Protein AF-A0A3A8P3M5-F1 (afdb_monomer_lite)

Organism: NCBI:txid2316722

Secondary structure (DSSP, 8-state):
-HHHHHHTTTPPP----SS-TTTS-TTTS-S--HHHHHHHHHHHHT-

Sequence (47 aa):
MREALQATGDAKLVEHTENDDDWGDGGDGSGSNMLGRLLMELRDTAR

Radius of gyration: 11.13 Å; chains: 1; bounding box: 24×19×28 Å

Foldseek 3Di:
DLVVLVVCPPDQDADADCPALACGCNNVNNRPVVVSVVSVVVNVVVD

pLDDT: mean 93.92, std 4.01, range [77.31, 97.38]

InterPro domains:
  IPR012816 NADAR [PF08719] (1-45)
  IPR037238 YbiA-like superfamily [G3DSA:1.10.357.40] (1-47)
  IPR037238 YbiA-like superfamily [SSF143990] (1-44)

Structure (mmCIF, N/CA/C/O backbone):
data_AF-A0A3A8P3M5-F1
#
_entry.id   AF-A0A3A8P3M5-F1
#
loop_
_atom_site.group_PDB
_atom_site.id
_atom_site.type_symbol
_atom_site.label_atom_id
_atom_site.label_alt_id
_atom_site.label_comp_id
_atom_site.label_asym_id
_atom_site.label_entity_id
_atom_site.label_seq_id
_atom_site.pdbx_PDB_ins_code
_atom_site.Cartn_x
_atom_site.Cartn_y
_atom_site.Cartn_z
_atom_site.occupancy
_atom_site.B_iso_or_equiv
_atom_site.auth_seq_id
_atom_site.auth_comp_id
_atom_site.auth_asym_id
_atom_site.auth_atom_id
_atom_site.pdbx_PDB_model_num
ATOM 1 N N . MET A 1 1 ? -8.109 13.422 4.978 1.00 79.12 1 MET A N 1
ATOM 2 C CA . MET A 1 1 ? -7.166 12.312 4.699 1.00 79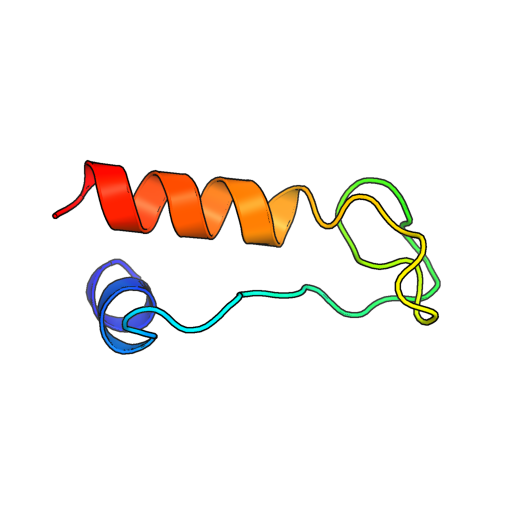.12 1 MET A CA 1
ATOM 3 C C . MET A 1 1 ? -7.508 11.043 5.477 1.00 79.12 1 MET A C 1
ATOM 5 O O . MET A 1 1 ? -7.711 10.027 4.833 1.00 79.12 1 MET A O 1
ATOM 9 N N . ARG A 1 2 ? -7.662 11.083 6.812 1.00 87.56 2 ARG A N 1
ATOM 10 C CA . ARG A 1 2 ? -8.069 9.903 7.610 1.00 87.56 2 ARG A CA 1
ATOM 11 C C . ARG A 1 2 ? -9.396 9.277 7.156 1.00 87.56 2 ARG A C 1
ATOM 13 O O . ARG A 1 2 ? -9.457 8.072 6.971 1.00 87.56 2 ARG A O 1
ATOM 20 N N . GLU A 1 3 ? -10.416 10.096 6.904 1.00 92.44 3 GLU A N 1
ATOM 21 C CA . GLU A 1 3 ? -11.724 9.630 6.406 1.00 92.44 3 GLU A CA 1
ATOM 22 C C . GLU A 1 3 ? -11.617 8.942 5.041 1.00 92.44 3 GLU A C 1
ATOM 24 O O . GLU A 1 3 ? -12.198 7.883 4.838 1.00 92.44 3 GLU A O 1
ATOM 29 N N . ALA A 1 4 ? -10.818 9.502 4.127 1.00 93.44 4 ALA A N 1
ATOM 30 C CA . ALA A 1 4 ? -10.588 8.913 2.810 1.00 93.44 4 ALA A CA 1
ATOM 31 C C . ALA A 1 4 ? -9.904 7.545 2.918 1.00 93.44 4 ALA A C 1
ATOM 33 O O . ALA A 1 4 ? -10.288 6.615 2.222 1.00 93.44 4 ALA A O 1
ATOM 34 N N . LEU A 1 5 ? -8.935 7.410 3.828 1.00 93.44 5 LEU A N 1
ATOM 35 C CA . LEU A 1 5 ? -8.236 6.154 4.069 1.00 93.44 5 LEU A CA 1
ATOM 36 C C . LEU A 1 5 ? -9.153 5.103 4.719 1.00 93.44 5 LEU A C 1
ATOM 38 O O . LEU A 1 5 ? -9.139 3.946 4.314 1.00 93.44 5 LEU A O 1
ATOM 42 N N . GLN A 1 6 ? -10.004 5.500 5.667 1.00 93.94 6 GLN A N 1
ATOM 43 C CA . GLN A 1 6 ? -11.013 4.616 6.266 1.00 93.94 6 GLN A CA 1
ATOM 44 C C . GLN A 1 6 ? -12.087 4.185 5.260 1.00 93.94 6 GLN A C 1
ATOM 46 O O . GLN A 1 6 ? -12.518 3.035 5.285 1.00 93.94 6 GLN A O 1
ATOM 51 N N . ALA A 1 7 ? -12.481 5.072 4.342 1.00 96.00 7 ALA A N 1
ATOM 52 C CA . ALA A 1 7 ? -13.454 4.773 3.293 1.00 96.00 7 ALA A CA 1
ATOM 53 C C . ALA A 1 7 ? -12.978 3.682 2.316 1.00 96.00 7 ALA A C 1
ATOM 55 O O . ALA A 1 7 ? -13.805 3.066 1.650 1.00 96.00 7 ALA A O 1
ATOM 56 N N . THR A 1 8 ? -11.670 3.397 2.260 1.00 95.38 8 THR A N 1
ATOM 57 C CA . THR A 1 8 ? -11.127 2.268 1.483 1.00 95.38 8 THR A CA 1
ATOM 58 C C . THR A 1 8 ? -11.515 0.904 2.065 1.00 95.38 8 THR A C 1
ATOM 60 O O . THR A 1 8 ? -11.401 -0.111 1.379 1.00 95.38 8 THR A O 1
ATOM 63 N N . GLY A 1 9 ? -12.006 0.860 3.310 1.00 93.94 9 GLY A N 1
ATOM 64 C CA . GLY A 1 9 ? -12.369 -0.380 3.989 1.00 93.94 9 GLY A CA 1
ATOM 65 C C . GLY A 1 9 ? -11.177 -1.328 4.068 1.00 93.94 9 GLY A C 1
ATOM 66 O O . GLY A 1 9 ? -10.064 -0.892 4.347 1.00 93.94 9 GLY A O 1
ATOM 67 N N . ASP A 1 10 ? -11.403 -2.606 3.774 1.00 94.19 10 ASP A N 1
ATOM 68 C CA . ASP A 1 10 ? -10.356 -3.636 3.751 1.00 94.19 10 ASP A CA 1
ATOM 69 C C . ASP A 1 10 ? -9.740 -3.820 2.344 1.00 94.19 10 ASP A C 1
ATOM 71 O O . ASP A 1 10 ? -9.056 -4.810 2.079 1.00 94.19 10 ASP A O 1
ATOM 75 N N . ALA A 1 11 ? -9.976 -2.881 1.417 1.00 97.00 11 ALA A N 1
ATOM 76 C CA . ALA A 1 11 ? -9.381 -2.939 0.086 1.00 97.00 11 ALA A CA 1
ATOM 77 C C . ALA A 1 11 ? -7.849 -2.834 0.156 1.00 97.00 11 ALA A C 1
ATOM 79 O O . ALA A 1 11 ? -7.282 -2.117 0.991 1.00 97.00 11 ALA A O 1
ATOM 80 N N . LYS A 1 12 ? -7.176 -3.541 -0.759 1.00 95.81 12 LYS A N 1
ATOM 81 C CA . LYS A 1 12 ? -5.727 -3.441 -0.944 1.00 95.81 12 LYS A CA 1
ATOM 82 C C . LYS A 1 12 ? -5.403 -2.146 -1.685 1.00 95.81 12 LYS A C 1
ATOM 84 O O . LYS A 1 12 ? -5.925 -1.918 -2.773 1.00 95.81 12 LYS A O 1
ATOM 89 N N 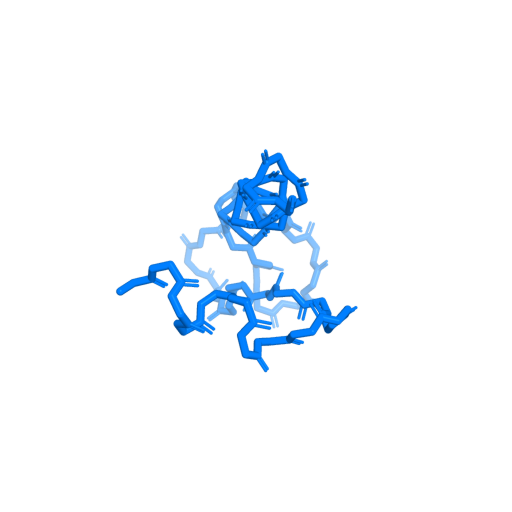. LEU A 1 13 ? -4.516 -1.334 -1.117 1.00 96.38 13 LEU A N 1
ATOM 90 C CA . LEU A 1 13 ? -4.002 -0.128 -1.765 1.00 96.38 13 LEU A CA 1
ATOM 91 C C . LEU A 1 13 ? -2.726 -0.465 -2.528 1.00 96.38 13 LEU A C 1
ATOM 93 O O . LEU A 1 13 ? -1.797 -1.040 -1.957 1.00 96.38 13 LEU A O 1
ATOM 97 N N . VAL A 1 14 ? -2.710 -0.129 -3.815 1.00 96.50 14 VAL A N 1
ATOM 98 C CA . VAL A 1 14 ? -1.579 -0.345 -4.718 1.00 96.50 14 VAL A CA 1
ATOM 99 C C . VAL A 1 14 ? -1.290 0.965 -5.430 1.00 96.50 14 VAL A C 1
ATOM 101 O O . VAL A 1 14 ? -2.187 1.536 -6.049 1.00 96.50 14 VAL A O 1
ATOM 104 N N . GLU A 1 15 ? -0.065 1.456 -5.289 1.00 94.75 15 GLU A N 1
ATOM 105 C CA . GLU A 1 15 ? 0.450 2.525 -6.135 1.00 94.75 15 GLU A CA 1
ATOM 106 C C . GLU A 1 15 ? 0.989 1.871 -7.409 1.00 94.75 15 GLU A C 1
ATOM 108 O O . GLU A 1 15 ? 1.799 0.94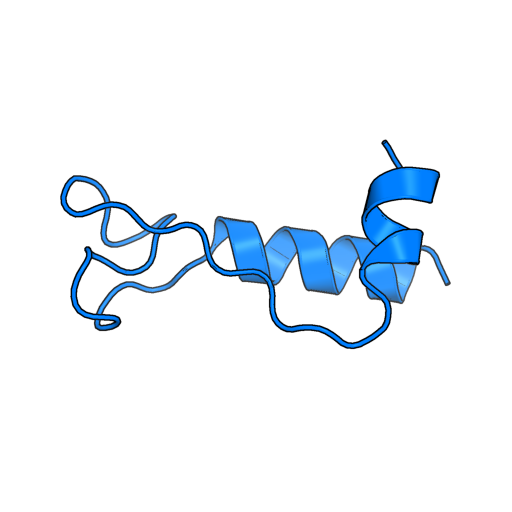7 -7.337 1.00 94.75 15 GLU A O 1
ATOM 113 N N . HIS A 1 16 ? 0.417 2.268 -8.545 1.00 95.75 16 HIS A N 1
ATOM 114 C CA . HIS A 1 16 ? 0.700 1.655 -9.832 1.00 95.75 16 HIS A CA 1
ATOM 115 C C . HIS A 1 16 ? 1.608 2.561 -10.656 1.00 95.75 16 HIS A C 1
ATOM 117 O O . HIS A 1 16 ? 1.155 3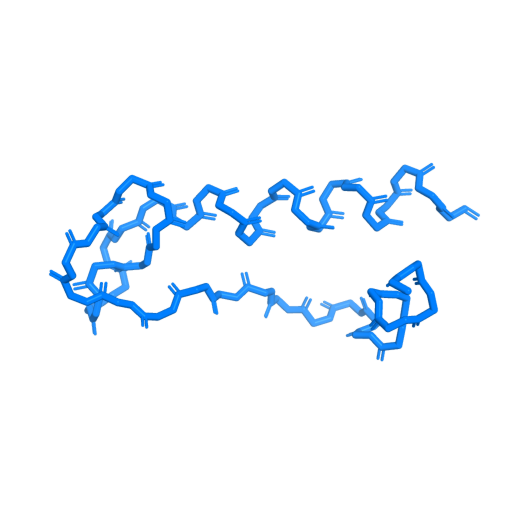.594 -11.159 1.00 95.75 16 HIS A O 1
ATOM 123 N N . THR A 1 17 ? 2.871 2.167 -10.794 1.00 92.69 17 THR A N 1
ATOM 124 C CA . THR A 1 17 ? 3.885 2.936 -11.522 1.00 92.69 17 THR A CA 1
ATOM 125 C C . THR A 1 17 ? 4.984 2.027 -12.049 1.00 92.69 17 THR A C 1
ATOM 127 O O . THR A 1 17 ? 5.510 1.191 -11.328 1.00 92.69 17 THR A O 1
ATOM 130 N N . GLU A 1 18 ? 5.385 2.243 -13.298 1.00 93.75 18 GLU A N 1
ATOM 131 C CA . GLU A 1 18 ? 6.531 1.567 -13.928 1.00 93.75 18 GLU A CA 1
ATOM 132 C C . GLU A 1 18 ? 7.879 2.205 -13.547 1.00 93.75 18 GLU A C 1
ATOM 134 O O . GLU A 1 18 ? 8.937 1.721 -13.936 1.00 93.75 18 GLU A O 1
ATOM 139 N N . ASN A 1 19 ? 7.858 3.344 -12.846 1.00 93.31 19 ASN A N 1
ATOM 140 C CA . ASN A 1 19 ? 9.058 4.149 -12.602 1.00 93.31 19 ASN A CA 1
ATOM 141 C C . ASN A 1 19 ? 9.677 3.934 -11.213 1.00 93.31 19 ASN A C 1
ATOM 143 O O . ASN A 1 19 ? 10.730 4.507 -10.936 1.00 93.31 19 ASN A O 1
ATOM 147 N N . ASP A 1 20 ? 9.010 3.188 -10.328 1.00 92.56 20 ASP A N 1
ATOM 148 C CA . ASP A 1 20 ? 9.427 3.007 -8.935 1.00 92.56 20 ASP A CA 1
ATOM 149 C C . ASP A 1 20 ? 8.954 1.653 -8.385 1.00 92.56 20 ASP A C 1
ATOM 151 O O . ASP A 1 20 ? 7.801 1.481 -7.983 1.00 92.56 20 ASP A O 1
ATOM 155 N N . ASP A 1 21 ? 9.882 0.700 -8.343 1.00 93.56 21 ASP A N 1
ATOM 156 C CA . ASP A 1 21 ? 9.644 -0.649 -7.828 1.00 93.56 21 ASP A CA 1
ATOM 157 C C . ASP A 1 21 ? 9.675 -0.713 -6.292 1.00 93.56 21 ASP A C 1
ATOM 159 O O . ASP A 1 21 ? 9.255 -1.710 -5.709 1.00 93.56 21 ASP A O 1
ATOM 163 N N . ASP A 1 22 ? 10.189 0.305 -5.597 1.00 94.12 22 ASP A N 1
ATOM 164 C CA . ASP A 1 22 ? 10.303 0.284 -4.135 1.00 94.12 22 ASP A CA 1
ATOM 165 C C . ASP A 1 22 ? 9.022 0.825 -3.485 1.00 94.12 22 ASP A C 1
ATOM 167 O O . ASP A 1 22 ? 8.458 0.228 -2.557 1.00 94.12 22 ASP A O 1
ATOM 171 N N . TRP A 1 23 ? 8.520 1.953 -3.981 1.00 95.69 23 TRP A N 1
ATOM 172 C CA . TRP A 1 23 ? 7.314 2.586 -3.451 1.00 95.69 23 TRP A CA 1
ATOM 173 C C . TRP A 1 23 ? 6.038 2.125 -4.140 1.00 95.69 23 TRP A C 1
ATOM 175 O O . TRP A 1 23 ? 5.007 2.032 -3.459 1.00 95.69 23 TRP A O 1
ATOM 185 N N . GLY A 1 24 ? 6.128 1.796 -5.425 1.00 95.62 24 GLY A N 1
ATOM 186 C CA . GLY A 1 24 ? 5.034 1.321 -6.258 1.00 95.62 24 GLY A CA 1
ATOM 187 C C . GLY A 1 24 ? 5.122 -0.160 -6.593 1.00 95.62 24 GLY A C 1
ATOM 188 O O . GLY A 1 24 ? 5.897 -0.918 -6.007 1.00 95.62 24 GLY A O 1
ATOM 189 N N . ASP A 1 25 ? 4.259 -0.598 -7.500 1.00 96.12 25 ASP A N 1
ATOM 190 C CA . ASP A 1 25 ? 4.151 -1.990 -7.933 1.00 96.12 25 ASP A CA 1
ATOM 191 C C . ASP A 1 25 ? 5.010 -2.342 -9.159 1.00 96.12 25 ASP A C 1
ATOM 193 O O . ASP A 1 25 ? 4.924 -3.473 -9.636 1.00 96.12 25 ASP A O 1
ATOM 197 N N . GLY A 1 26 ? 5.828 -1.415 -9.663 1.00 94.38 26 GLY A N 1
ATOM 198 C CA . GLY A 1 26 ? 6.659 -1.619 -10.855 1.00 94.38 26 GLY A CA 1
ATOM 199 C C . GLY A 1 26 ? 5.874 -1.710 -12.169 1.00 94.38 26 GLY A C 1
ATOM 200 O O . GLY A 1 26 ? 6.425 -2.072 -13.205 1.00 94.38 26 GLY A O 1
ATOM 201 N N . GLY A 1 27 ? 4.568 -1.422 -12.158 1.00 93.38 27 GLY A N 1
ATOM 202 C CA . GLY A 1 27 ? 3.683 -1.463 -13.324 1.00 93.38 27 GLY A CA 1
ATOM 203 C C . GLY A 1 27 ? 3.292 -2.877 -13.768 1.00 93.38 27 GLY A C 1
ATOM 204 O O . GLY A 1 27 ? 2.273 -3.067 -14.431 1.00 93.38 27 GLY A O 1
ATOM 205 N N . ASP A 1 28 ? 4.045 -3.893 -13.358 1.00 92.88 28 ASP A N 1
ATOM 206 C CA . ASP A 1 28 ? 3.757 -5.308 -13.598 1.00 92.88 28 ASP A CA 1
ATOM 207 C C . ASP A 1 28 ? 3.378 -6.079 -12.319 1.00 92.88 28 ASP A C 1
ATOM 209 O O . ASP A 1 28 ? 3.046 -7.267 -12.371 1.00 92.88 28 ASP A O 1
ATOM 213 N N . GLY A 1 29 ? 3.381 -5.402 -11.169 1.00 92.12 29 GLY A N 1
ATOM 214 C CA . GLY A 1 29 ? 3.086 -5.986 -9.866 1.00 92.12 29 GLY A CA 1
ATOM 215 C C . GLY A 1 29 ? 4.293 -6.613 -9.162 1.00 92.12 29 GLY A C 1
ATOM 216 O O . GLY A 1 29 ? 4.107 -7.206 -8.095 1.00 92.12 29 GLY A O 1
ATOM 217 N N . SER A 1 30 ? 5.500 -6.520 -9.732 1.00 94.62 30 SER A N 1
ATOM 218 C CA . SER A 1 30 ? 6.738 -7.022 -9.123 1.00 94.62 30 SER A CA 1
ATOM 219 C C . SER A 1 30 ? 7.297 -6.104 -8.031 1.00 94.62 30 SER A C 1
ATOM 221 O O . SER A 1 30 ? 8.040 -6.571 -7.162 1.00 94.62 30 SER A O 1
ATOM 223 N N . GLY A 1 31 ? 6.893 -4.833 -8.033 1.00 95.50 31 GLY A N 1
ATOM 224 C CA . GLY A 1 31 ? 7.313 -3.837 -7.059 1.00 95.50 31 GLY A CA 1
ATOM 225 C C . GLY A 1 31 ? 6.797 -4.092 -5.639 1.00 95.50 31 GLY A C 1
ATOM 226 O O . GLY A 1 31 ? 5.821 -4.804 -5.370 1.00 95.50 31 GLY A O 1
ATOM 227 N N . SER A 1 32 ? 7.479 -3.484 -4.679 1.00 96.69 32 SER A N 1
ATOM 228 C CA . SER A 1 32 ? 7.254 -3.636 -3.248 1.00 96.69 32 SER A CA 1
ATOM 229 C C . SER A 1 32 ? 5.954 -2.985 -2.778 1.00 96.69 32 SER A C 1
ATOM 231 O O . SER A 1 32 ? 5.378 -3.445 -1.785 1.00 96.69 32 SER A O 1
ATOM 233 N N . ASN A 1 33 ? 5.455 -1.961 -3.475 1.00 97.12 33 ASN A N 1
ATOM 234 C CA . ASN A 1 33 ? 4.268 -1.189 -3.108 1.00 97.12 33 ASN A CA 1
ATOM 235 C C . ASN A 1 33 ? 4.340 -0.701 -1.645 1.00 97.12 33 ASN A C 1
ATOM 237 O O . ASN A 1 33 ? 3.399 -0.865 -0.856 1.00 97.12 33 ASN A O 1
ATOM 241 N N . MET A 1 34 ? 5.499 -0.168 -1.237 1.00 97.38 34 MET A N 1
ATOM 242 C CA . MET A 1 34 ? 5.724 0.274 0.141 1.00 97.38 34 MET A CA 1
ATOM 243 C C . MET A 1 34 ? 4.741 1.372 0.554 1.00 97.38 34 MET A C 1
ATOM 245 O O . MET A 1 34 ? 4.253 1.361 1.686 1.00 97.38 34 MET A O 1
ATOM 249 N N . LEU A 1 35 ? 4.377 2.271 -0.370 1.00 96.50 35 LEU A N 1
ATOM 250 C CA . LEU A 1 35 ? 3.402 3.322 -0.084 1.00 96.50 35 LEU A CA 1
ATOM 251 C C . LEU A 1 35 ? 2.046 2.724 0.300 1.00 96.50 35 LEU A C 1
ATOM 253 O O . LEU A 1 35 ? 1.482 3.069 1.340 1.00 96.50 35 LEU A O 1
ATOM 257 N N . GLY A 1 36 ? 1.538 1.797 -0.515 1.00 96.50 36 GLY A N 1
ATOM 258 C CA . GLY A 1 36 ? 0.277 1.118 -0.245 1.00 96.50 36 GLY A CA 1
ATOM 259 C C . GLY A 1 36 ? 0.299 0.370 1.088 1.00 96.50 36 GLY A C 1
ATOM 260 O O . GLY A 1 36 ? -0.661 0.455 1.854 1.00 96.50 36 GLY A O 1
ATOM 261 N N . ARG A 1 37 ?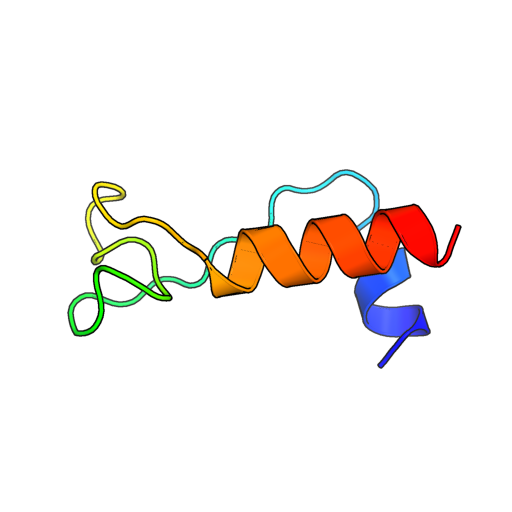 1.411 -0.309 1.408 1.00 96.81 37 ARG A N 1
ATOM 262 C CA . ARG A 1 37 ? 1.596 -1.015 2.690 1.00 96.81 37 ARG A CA 1
ATOM 263 C C . ARG A 1 37 ? 1.522 -0.069 3.886 1.00 96.81 37 ARG A C 1
ATOM 265 O O . ARG A 1 37 ? 0.737 -0.327 4.793 1.00 96.81 37 ARG A O 1
ATOM 272 N N . LEU A 1 38 ? 2.267 1.035 3.857 1.00 96.94 38 LEU A N 1
ATOM 2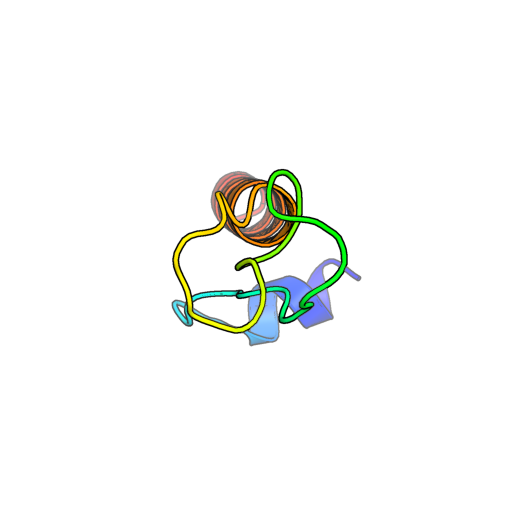73 C CA . LEU A 1 38 ? 2.276 2.016 4.946 1.00 96.94 38 LEU A CA 1
ATOM 274 C C . LEU A 1 38 ? 0.914 2.691 5.125 1.00 96.94 38 LEU A C 1
ATOM 276 O O . LEU A 1 38 ? 0.487 2.931 6.250 1.00 96.94 38 LEU A O 1
ATOM 280 N N . LEU A 1 39 ? 0.198 2.970 4.034 1.00 96.44 39 LEU A N 1
ATOM 281 C CA . LEU A 1 39 ? -1.158 3.513 4.113 1.00 96.44 39 LEU A CA 1
ATOM 282 C C . LEU A 1 39 ? -2.138 2.510 4.734 1.00 96.44 39 LEU A C 1
ATOM 284 O O . LEU A 1 39 ? -2.978 2.906 5.538 1.00 96.44 39 LEU A O 1
ATOM 288 N N . MET A 1 40 ? -2.029 1.221 4.411 1.00 96.62 40 MET A N 1
ATOM 289 C CA . MET A 1 40 ? -2.852 0.187 5.047 1.00 96.62 40 MET A CA 1
ATOM 290 C C . MET A 1 40 ? -2.498 0.006 6.531 1.00 96.62 40 MET A C 1
ATOM 292 O O . MET A 1 40 ? -3.397 -0.063 7.361 1.00 96.62 40 MET A O 1
ATOM 296 N N . GLU A 1 41 ? -1.217 0.030 6.894 1.00 96.62 41 GLU A N 1
ATOM 297 C CA . GLU A 1 41 ? -0.786 -0.005 8.298 1.00 96.62 41 GLU A CA 1
ATOM 298 C C . GLU A 1 41 ? -1.290 1.223 9.077 1.00 96.62 41 GLU A C 1
ATOM 300 O O . GLU A 1 41 ? -1.821 1.108 10.185 1.00 96.62 41 GLU A O 1
ATOM 305 N N . LEU A 1 42 ? -1.207 2.413 8.478 1.00 95.44 42 LEU A N 1
ATOM 306 C CA . LEU A 1 42 ? -1.731 3.639 9.074 1.00 95.44 42 LEU A CA 1
ATOM 307 C C . LEU A 1 42 ? -3.258 3.593 9.233 1.00 95.44 42 LEU A C 1
ATOM 309 O O . LEU A 1 42 ? -3.792 4.087 10.224 1.00 95.44 42 LEU A O 1
ATOM 313 N N . ARG A 1 43 ? -3.976 2.998 8.273 1.00 95.38 43 ARG A N 1
ATOM 314 C CA . ARG A 1 43 ? -5.426 2.780 8.372 1.00 95.38 43 ARG A CA 1
ATOM 315 C C . ARG A 1 43 ? -5.753 1.904 9.576 1.00 95.38 43 ARG A C 1
ATOM 317 O O . ARG A 1 43 ? -6.653 2.245 10.340 1.00 95.38 43 ARG A O 1
ATOM 324 N N . ASP A 1 44 ? -5.024 0.805 9.727 1.00 93.75 44 ASP A N 1
ATOM 325 C CA . ASP A 1 44 ? -5.292 -0.210 10.741 1.00 93.75 44 ASP A CA 1
ATOM 326 C C . ASP A 1 44 ? -4.923 0.286 12.148 1.00 93.75 44 ASP A C 1
ATOM 328 O O . ASP A 1 44 ? -5.665 0.046 13.097 1.00 93.75 44 ASP A O 1
ATOM 332 N N . THR A 1 45 ? -3.839 1.057 12.284 1.00 93.56 45 THR A N 1
ATOM 333 C CA . THR A 1 45 ? -3.465 1.714 13.555 1.00 93.56 45 THR A CA 1
ATOM 334 C C . THR A 1 45 ? -4.405 2.854 13.945 1.00 93.56 45 THR A C 1
ATOM 336 O O . THR A 1 45 ? -4.517 3.191 15.122 1.00 93.56 45 THR A O 1
ATOM 339 N N . ALA A 1 46 ? -5.087 3.457 12.971 1.00 85.31 46 ALA A N 1
ATOM 340 C CA . ALA A 1 46 ? -6.054 4.524 13.191 1.00 85.31 46 ALA A CA 1
ATOM 341 C C . ALA A 1 46 ? -7.496 4.019 13.383 1.00 85.31 46 ALA A C 1
ATOM 343 O O . ALA A 1 46 ? -8.411 4.853 13.380 1.00 85.31 46 ALA A O 1
ATOM 344 N N . ARG A 1 47 ? -7.706 2.704 13.494 1.00 77.31 47 ARG A N 1
ATOM 345 C CA . ARG A 1 47 ? -9.000 2.074 13.787 1.00 77.31 47 ARG A CA 1
ATOM 346 C C . ARG A 1 47 ? -9.294 2.131 15.284 1.00 77.31 47 ARG A C 1
ATOM 348 O O . ARG A 1 47 ? -10.452 2.469 15.610 1.00 77.31 47 ARG A O 1
#